Protein AF-A0A098SF17-F1 (afdb_monomer_lite)

pLDDT: mean 78.68, std 18.84, range [34.38, 95.69]

Foldseek 3Di:
DDDDDDDPPPPPPPPPPPQFQWPWWFWFQFAFPNDTFIWIWTAGPVRDIWIKTKDLAPPDPAWAQDDCPQKFQDDHDRSITIHTGDDTPGTDGTRIIGHSVRSSVVSVSVVVPPPDD

Sequence (117 aa):
MTVVLTPLLSAIVSPVMMGGIAVGGIIVLAFLWGKIRPLIIVESKDGGKFFFGISHSKKRKNMHPLSQDGINGVEVDEDTCFGLSNTPTKIIKEIGTVSEEKAQEILDSVEDKKVKK

Organism: NCBI:txid1524460

Secondary structure (DSSP, 8-state):
---------------------EEEEEEEEEEETTEEEEEEEEEETTS-EEEEEEES-TT-TT-EEPPSTTEESS---TT-EEEE-PPPSEEEEEEEEE-HHHHHHHHHHHHGGG---

Radius of gyration: 19.05 Å; chains: 1; bounding box: 29×43×67 Å

Structure (mmCIF, N/CA/C/O backbone):
data_AF-A0A098SF17-F1
#
_entry.id   AF-A0A098SF17-F1
#
loop_
_atom_site.group_PDB
_atom_site.id
_atom_site.type_symbol
_atom_site.label_atom_id
_atom_site.label_alt_id
_atom_site.label_comp_id
_atom_site.label_asym_id
_atom_site.label_entity_id
_atom_site.label_seq_id
_atom_site.pdbx_PDB_ins_code
_atom_site.Cartn_x
_atom_site.Cartn_y
_atom_site.Cartn_z
_atom_site.occupancy
_atom_site.B_iso_or_equiv
_atom_site.auth_seq_id
_atom_site.auth_comp_id
_atom_site.auth_asym_id
_atom_site.auth_atom_id
_atom_site.pdbx_PDB_model_num
ATOM 1 N N . MET A 1 1 ? -3.878 -34.246 54.488 1.00 46.03 1 MET A N 1
ATOM 2 C CA . MET A 1 1 ? -4.557 -32.969 54.188 1.00 46.03 1 MET A CA 1
ATOM 3 C C . MET A 1 1 ? -4.131 -32.563 52.795 1.00 46.03 1 MET A C 1
ATOM 5 O O . MET A 1 1 ? -2.977 -32.211 52.606 1.00 46.03 1 MET A O 1
ATOM 9 N N . THR A 1 2 ?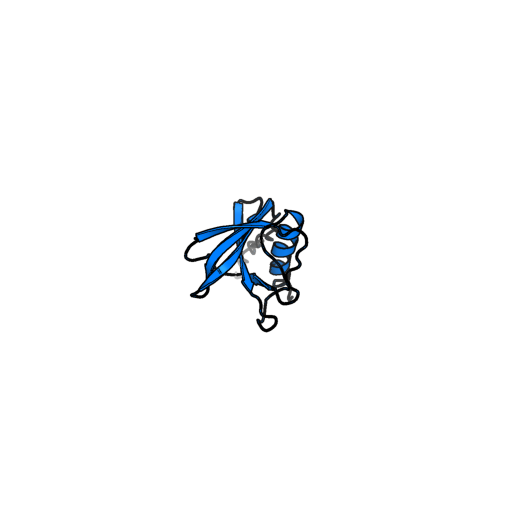 -5.016 -32.712 51.817 1.00 51.06 2 THR A N 1
ATOM 10 C CA . THR A 1 2 ? -4.688 -32.497 50.404 1.00 51.06 2 THR A CA 1
ATOM 11 C C . THR A 1 2 ? -5.828 -31.705 49.799 1.00 51.06 2 THR A C 1
ATOM 13 O O . THR A 1 2 ? -6.846 -32.301 49.478 1.00 51.06 2 THR A O 1
ATOM 16 N N . VAL A 1 3 ? -5.685 -30.383 49.676 1.00 45.31 3 VAL A N 1
ATOM 17 C CA . VAL A 1 3 ? -6.516 -29.586 4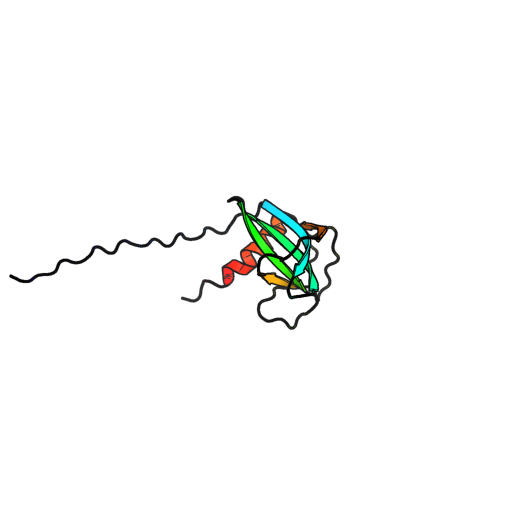8.763 1.00 45.31 3 VAL A CA 1
ATOM 18 C C . VAL A 1 3 ? -5.711 -28.398 48.219 1.00 45.31 3 VAL A C 1
ATOM 20 O O . VAL A 1 3 ? -5.508 -27.398 48.895 1.00 45.31 3 VAL A O 1
ATOM 23 N N . VAL A 1 4 ? -5.238 -28.596 46.988 1.00 42.97 4 VAL A N 1
ATOM 24 C CA . VAL A 1 4 ? -5.272 -27.680 45.834 1.00 42.97 4 VAL A CA 1
ATOM 25 C C . VAL A 1 4 ? -4.814 -26.225 46.044 1.00 42.97 4 VAL A C 1
ATOM 27 O O . VAL A 1 4 ? -5.598 -25.341 46.372 1.00 42.97 4 VAL A O 1
ATOM 30 N N . LEU A 1 5 ? -3.557 -25.957 45.675 1.00 44.72 5 LEU A N 1
ATOM 31 C CA . LEU A 1 5 ? -3.125 -24.649 45.176 1.00 44.72 5 LEU A CA 1
ATOM 32 C C . LEU A 1 5 ? -3.655 -24.491 43.743 1.00 44.72 5 LEU A C 1
ATOM 34 O O . LEU A 1 5 ? -3.094 -25.053 42.804 1.00 44.72 5 LEU A O 1
ATOM 38 N N . THR A 1 6 ? -4.743 -23.748 43.559 1.00 56.78 6 THR A N 1
ATOM 39 C CA . THR A 1 6 ? -5.097 -23.217 42.238 1.00 56.78 6 THR A CA 1
ATOM 40 C C . THR A 1 6 ? -4.120 -22.095 41.889 1.00 56.78 6 THR A C 1
ATOM 42 O O . THR A 1 6 ? -4.048 -21.125 42.649 1.00 56.78 6 THR A O 1
ATOM 45 N N . PRO A 1 7 ? -3.402 -22.144 40.755 1.00 49.69 7 PRO A N 1
ATOM 46 C CA . PRO A 1 7 ? -2.845 -20.924 40.203 1.00 49.69 7 PRO A CA 1
ATOM 47 C C . PRO A 1 7 ? -4.024 -20.052 39.761 1.00 49.69 7 PRO A C 1
ATOM 49 O O . PRO A 1 7 ? -4.807 -20.440 38.894 1.00 49.69 7 PRO A O 1
ATOM 52 N N . LEU A 1 8 ? -4.174 -18.886 40.396 1.00 51.53 8 LEU A N 1
ATOM 53 C CA . LEU A 1 8 ? -4.949 -17.784 39.837 1.00 51.53 8 LEU A CA 1
ATOM 54 C C . LEU A 1 8 ? -4.410 -17.564 38.426 1.00 51.53 8 LEU A C 1
ATOM 56 O O . LEU A 1 8 ? -3.257 -17.166 38.266 1.00 51.53 8 LEU A O 1
ATOM 60 N N . LEU A 1 9 ? -5.235 -17.901 37.430 1.00 45.16 9 LEU A N 1
ATOM 61 C CA . LEU A 1 9 ? -5.046 -17.510 36.044 1.00 45.16 9 LEU A CA 1
ATOM 62 C C . LEU A 1 9 ? -4.691 -16.024 36.059 1.00 45.16 9 LEU A C 1
ATOM 64 O O . LEU A 1 9 ? -5.551 -15.168 36.271 1.00 45.16 9 LEU A O 1
ATOM 68 N N . SER A 1 10 ? -3.420 -15.716 35.833 1.00 46.59 10 SER A N 1
ATOM 69 C CA . SER A 1 10 ? -3.042 -14.457 35.233 1.00 46.59 10 SER A CA 1
ATOM 70 C C . SER A 1 10 ? -3.812 -14.420 33.924 1.00 46.59 10 SER A C 1
ATOM 72 O O . SER A 1 10 ? -3.491 -15.130 32.971 1.00 46.59 10 SER A O 1
ATOM 74 N N . ALA A 1 11 ? -4.905 -13.660 33.916 1.00 47.03 11 ALA A N 1
ATOM 75 C CA . ALA A 1 11 ? -5.531 -13.225 32.693 1.00 47.03 11 ALA A CA 1
ATOM 76 C C . ALA A 1 11 ? -4.420 -12.529 31.909 1.00 47.03 11 ALA A C 1
ATOM 78 O O . ALA A 1 11 ? -4.070 -11.380 32.171 1.00 47.03 11 ALA A O 1
ATOM 79 N N . ILE A 1 12 ? -3.811 -13.268 30.983 1.00 49.81 12 ILE A N 1
ATOM 80 C CA . ILE A 1 12 ? -3.098 -12.694 29.860 1.00 49.81 12 ILE A CA 1
ATOM 81 C C . ILE A 1 12 ? -4.216 -12.024 29.078 1.00 49.81 12 ILE A C 1
ATOM 83 O O . ILE A 1 12 ? -4.842 -12.618 28.200 1.00 49.81 12 ILE A O 1
ATOM 87 N N . VAL A 1 13 ? -4.543 -10.802 29.498 1.00 41.41 13 VAL A N 1
ATOM 88 C CA . VAL A 1 13 ? -5.279 -9.856 28.686 1.00 41.41 13 VAL A CA 1
ATOM 89 C C . VAL A 1 13 ? -4.352 -9.663 27.505 1.00 41.41 13 VAL A C 1
ATOM 91 O O . VAL A 1 13 ? -3.369 -8.928 27.570 1.00 41.41 13 VAL A O 1
ATOM 94 N N . SER A 1 14 ? -4.588 -10.466 26.469 1.00 38.59 14 SER A N 1
ATOM 95 C CA . SER A 1 14 ? -3.996 -10.232 25.167 1.00 38.59 14 SER A CA 1
ATOM 96 C C . SER A 1 14 ? -4.239 -8.752 24.900 1.00 38.59 14 SER A C 1
ATOM 98 O O . SER A 1 14 ? -5.395 -8.337 25.044 1.00 38.59 14 SER A O 1
ATOM 100 N N . PRO A 1 15 ? -3.211 -7.935 24.607 1.00 44.44 15 PRO A N 1
ATOM 101 C CA . PRO A 1 15 ? -3.476 -6.589 24.155 1.00 44.44 15 PRO A CA 1
ATOM 102 C C . PRO A 1 15 ? -4.388 -6.758 22.948 1.00 44.44 15 PRO A C 1
ATOM 104 O O . PRO A 1 15 ? -3.999 -7.327 21.925 1.00 44.44 15 PRO A O 1
ATOM 107 N N . VAL A 1 16 ? -5.646 -6.358 23.124 1.00 39.03 16 VAL A N 1
ATOM 108 C CA . VAL A 1 16 ? -6.508 -5.996 22.016 1.00 39.03 16 VAL A CA 1
ATOM 109 C C . VAL A 1 16 ? -5.666 -4.951 21.311 1.00 39.03 16 VAL A C 1
ATOM 111 O O . VAL A 1 16 ? -5.466 -3.867 21.856 1.00 39.03 16 VAL A O 1
ATOM 114 N N . MET A 1 17 ? -5.031 -5.322 20.198 1.00 43.22 17 MET A N 1
ATOM 115 C CA . MET A 1 17 ? -4.463 -4.319 19.318 1.00 43.22 17 MET A CA 1
ATOM 116 C C . MET A 1 17 ? -5.682 -3.525 18.872 1.00 43.22 17 MET A C 1
ATOM 118 O O . MET A 1 17 ? -6.473 -4.005 18.067 1.00 43.22 17 MET A O 1
ATOM 122 N N . MET A 1 18 ? -5.922 -2.406 19.558 1.00 44.69 18 MET A N 1
ATOM 123 C CA . MET A 1 18 ? -6.848 -1.384 19.108 1.00 44.69 18 MET A CA 1
ATOM 124 C C . MET A 1 18 ? -6.452 -1.088 17.675 1.00 44.69 18 MET A C 1
ATOM 126 O O . MET A 1 18 ? -5.260 -0.898 17.419 1.00 44.69 18 MET A O 1
ATOM 130 N N . GLY A 1 19 ? -7.445 -1.115 16.787 1.00 49.47 19 GLY A N 1
ATOM 131 C CA . GLY A 1 19 ? -7.256 -0.844 15.375 1.00 49.47 19 GLY A CA 1
ATOM 132 C C . GLY A 1 19 ? -6.340 0.354 15.214 1.00 49.47 19 GLY A C 1
ATOM 133 O O . GLY A 1 19 ? -6.604 1.422 15.779 1.00 49.47 19 GLY A O 1
ATOM 134 N N . GLY A 1 20 ? -5.192 0.127 14.580 1.00 61.59 20 GLY A N 1
ATOM 135 C CA . GLY A 1 20 ? -4.191 1.174 14.447 1.00 61.59 20 GLY A CA 1
ATOM 136 C C . GLY A 1 20 ? -4.836 2.359 13.736 1.00 61.59 20 GLY A C 1
ATOM 137 O O . GLY A 1 20 ? -5.474 2.183 12.704 1.00 61.59 20 GLY A O 1
ATOM 138 N N . ILE A 1 21 ? -4.704 3.567 14.282 1.00 79.44 21 ILE A N 1
ATOM 139 C CA . ILE A 1 21 ? -5.162 4.764 13.569 1.00 79.44 21 ILE A CA 1
ATOM 140 C C . ILE A 1 21 ? -4.090 5.088 12.533 1.00 79.44 21 ILE A C 1
ATOM 142 O O . ILE A 1 21 ? -2.969 5.427 12.911 1.00 79.44 21 ILE A O 1
ATOM 146 N N . ALA A 1 22 ? -4.402 4.953 11.250 1.00 84.00 22 ALA A N 1
ATOM 147 C CA . ALA A 1 22 ? -3.534 5.379 10.167 1.00 84.00 22 ALA A CA 1
ATOM 148 C C . ALA A 1 22 ? -3.459 6.911 10.140 1.00 84.00 22 ALA A C 1
ATOM 150 O O . ALA A 1 22 ? -4.471 7.598 10.243 1.00 84.00 22 ALA A O 1
ATOM 151 N N . VAL A 1 23 ? -2.250 7.450 9.987 1.00 87.38 23 VAL A N 1
ATOM 152 C CA . VAL A 1 23 ? -2.004 8.900 9.844 1.00 87.38 23 VAL A CA 1
ATOM 153 C C . VAL A 1 23 ? -1.646 9.285 8.406 1.00 87.38 23 VAL A C 1
ATOM 155 O O . VAL A 1 23 ? -1.191 10.393 8.144 1.00 87.38 23 VAL A O 1
ATOM 158 N N . GLY A 1 24 ? -1.833 8.355 7.467 1.00 89.44 24 GLY A N 1
ATOM 159 C CA . GLY A 1 24 ? -1.534 8.525 6.050 1.00 89.44 24 GLY A CA 1
ATOM 160 C C . GLY A 1 24 ? -0.673 7.400 5.490 1.00 89.44 24 GLY A C 1
ATOM 161 O O . GLY A 1 24 ? -0.315 6.434 6.176 1.00 89.44 24 GLY A O 1
ATOM 162 N N . GLY A 1 25 ? -0.340 7.524 4.209 1.00 93.00 25 GLY A N 1
ATOM 163 C CA . GLY A 1 25 ? 0.562 6.588 3.561 1.00 93.00 25 GLY A CA 1
ATOM 164 C C . GLY A 1 25 ? 1.310 7.179 2.379 1.00 93.00 25 GLY A C 1
ATOM 165 O O . GLY A 1 25 ? 0.909 8.175 1.779 1.00 93.00 25 GLY A O 1
ATOM 166 N N . ILE A 1 26 ? 2.411 6.526 2.028 1.00 95.50 26 ILE A N 1
ATOM 167 C CA . ILE A 1 26 ? 3.196 6.839 0.834 1.00 95.50 26 ILE A CA 1
ATOM 168 C C . ILE A 1 26 ? 3.236 5.636 -0.094 1.00 95.50 26 ILE A C 1
ATOM 170 O O . ILE A 1 26 ? 3.220 4.485 0.350 1.00 95.50 26 ILE A O 1
ATOM 174 N N . ILE A 1 27 ? 3.328 5.905 -1.391 1.00 95.25 27 ILE A N 1
ATOM 175 C CA . ILE A 1 27 ? 3.541 4.886 -2.409 1.00 95.25 27 ILE A CA 1
ATOM 176 C C . ILE A 1 27 ? 4.969 5.007 -2.908 1.00 95.25 27 ILE A C 1
ATOM 178 O O . ILE A 1 27 ? 5.404 6.051 -3.392 1.00 95.25 27 ILE A O 1
ATOM 182 N N . VAL A 1 28 ? 5.704 3.908 -2.813 1.00 95.38 28 VAL A N 1
ATOM 183 C CA . VAL A 1 28 ? 7.101 3.833 -3.225 1.00 95.38 28 VAL A CA 1
ATOM 184 C C . VAL A 1 28 ? 7.293 2.747 -4.271 1.00 95.38 28 VAL A C 1
ATOM 186 O O . VAL A 1 28 ? 6.610 1.724 -4.265 1.00 95.38 28 VAL A O 1
ATOM 189 N N . LEU A 1 29 ? 8.280 2.919 -5.146 1.00 94.50 29 LEU A N 1
ATOM 190 C CA . LEU A 1 29 ? 8.870 1.783 -5.846 1.00 94.50 29 LEU A CA 1
ATOM 191 C C . LEU A 1 29 ? 9.859 1.104 -4.913 1.00 94.50 29 LEU A C 1
ATOM 193 O O . LEU A 1 29 ? 10.821 1.720 -4.451 1.00 94.50 29 LEU A O 1
ATOM 197 N N . ALA A 1 30 ? 9.641 -0.181 -4.672 1.00 94.00 30 ALA A N 1
ATOM 198 C CA . ALA A 1 30 ? 10.488 -0.984 -3.815 1.00 94.00 30 ALA A CA 1
ATOM 199 C C . ALA A 1 30 ? 10.818 -2.330 -4.459 1.00 94.00 30 ALA A C 1
ATOM 201 O O . ALA A 1 30 ? 10.092 -2.840 -5.313 1.00 94.00 30 ALA A O 1
ATOM 202 N N . PHE A 1 31 ? 11.930 -2.925 -4.039 1.00 91.69 31 PHE A N 1
ATOM 203 C CA . PHE A 1 31 ? 12.244 -4.302 -4.384 1.00 91.69 31 PHE A CA 1
ATOM 204 C C . PHE A 1 31 ? 11.452 -5.244 -3.472 1.00 91.69 31 PHE A C 1
ATOM 206 O O . PHE A 1 31 ? 11.732 -5.351 -2.275 1.00 91.69 31 PHE A O 1
ATOM 213 N N . LEU A 1 32 ? 10.449 -5.905 -4.051 1.00 86.81 32 LEU A N 1
ATOM 214 C CA . LEU A 1 32 ? 9.512 -6.783 -3.364 1.00 86.81 32 LEU A CA 1
ATOM 215 C C . LEU A 1 32 ? 9.214 -8.026 -4.213 1.00 86.81 32 LEU A C 1
ATOM 217 O O . LEU A 1 32 ? 8.981 -7.943 -5.420 1.00 86.81 32 LEU A O 1
ATOM 221 N N . TRP A 1 33 ? 9.210 -9.203 -3.582 1.00 82.38 33 TRP A N 1
ATOM 222 C CA . TRP A 1 33 ? 8.971 -10.491 -4.254 1.00 82.38 33 TRP A CA 1
ATOM 223 C C . TRP A 1 33 ? 9.902 -10.731 -5.460 1.00 82.38 33 TRP A C 1
ATOM 225 O O . TRP A 1 33 ? 9.473 -11.216 -6.510 1.00 82.38 33 TRP A O 1
ATOM 235 N N . GLY A 1 34 ? 11.174 -10.341 -5.327 1.00 85.44 34 GLY A N 1
ATOM 236 C CA . GLY A 1 34 ? 12.202 -10.535 -6.353 1.00 85.44 34 GLY A CA 1
ATOM 237 C C . GLY A 1 34 ? 12.119 -9.588 -7.557 1.00 85.44 34 GLY A C 1
ATOM 238 O O . GLY A 1 34 ? 12.830 -9.808 -8.534 1.00 85.44 34 GLY A O 1
ATOM 239 N N . LYS A 1 35 ? 11.253 -8.563 -7.533 1.00 89.56 35 LYS A N 1
ATOM 240 C CA . LYS A 1 35 ? 11.107 -7.573 -8.616 1.00 89.56 35 LYS A CA 1
ATOM 241 C C . LYS A 1 35 ? 10.895 -6.167 -8.052 1.00 89.56 35 LYS A C 1
ATOM 243 O O . LYS A 1 35 ? 10.517 -6.008 -6.897 1.00 89.56 35 LYS A O 1
ATOM 248 N N . ILE A 1 36 ? 11.102 -5.144 -8.877 1.00 91.62 36 ILE A N 1
ATOM 249 C CA . ILE A 1 36 ? 10.705 -3.771 -8.541 1.00 91.62 36 ILE A CA 1
ATOM 250 C C . ILE A 1 36 ? 9.187 -3.663 -8.692 1.00 91.62 36 ILE A C 1
ATOM 252 O O . ILE A 1 36 ? 8.655 -3.986 -9.756 1.00 91.62 36 ILE A O 1
ATOM 256 N N . ARG A 1 37 ? 8.490 -3.260 -7.628 1.00 90.38 37 ARG A N 1
ATOM 257 C CA . ARG A 1 37 ? 7.031 -3.127 -7.592 1.00 90.38 37 ARG A CA 1
ATOM 258 C C . ARG A 1 37 ? 6.600 -1.910 -6.774 1.00 90.38 37 ARG A C 1
ATOM 260 O O . ARG A 1 37 ? 7.335 -1.513 -5.867 1.00 90.38 37 ARG A O 1
ATOM 267 N N . PRO A 1 38 ? 5.416 -1.349 -7.059 1.00 92.62 38 PRO A N 1
ATOM 268 C CA . PRO A 1 38 ? 4.808 -0.364 -6.183 1.00 92.62 38 PRO A CA 1
ATOM 269 C C . PRO A 1 38 ? 4.425 -1.002 -4.840 1.00 92.62 38 PRO A C 1
ATOM 271 O O . PRO A 1 38 ? 3.955 -2.144 -4.777 1.00 92.62 38 PRO A O 1
ATOM 274 N N . LEU A 1 39 ? 4.656 -0.258 -3.766 1.00 94.19 39 LEU A N 1
ATOM 275 C CA . LEU A 1 39 ? 4.398 -0.642 -2.387 1.00 94.19 39 LEU A CA 1
ATOM 276 C C . LEU 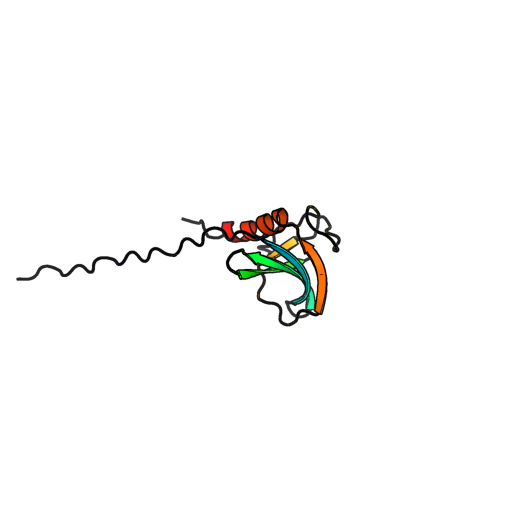A 1 39 ? 3.767 0.549 -1.668 1.00 94.19 39 LEU A C 1
ATOM 278 O O . LEU A 1 39 ? 4.311 1.649 -1.727 1.00 94.19 39 LEU A O 1
ATOM 282 N N . ILE A 1 40 ? 2.667 0.313 -0.964 1.00 94.56 40 ILE A N 1
ATOM 283 C CA . ILE A 1 40 ? 2.064 1.285 -0.055 1.00 94.56 40 ILE A CA 1
ATOM 284 C C . ILE A 1 40 ? 2.660 1.063 1.331 1.00 94.56 40 ILE A C 1
ATOM 286 O O . ILE A 1 40 ? 2.715 -0.068 1.821 1.00 94.56 40 ILE A O 1
ATOM 290 N N . ILE A 1 41 ? 3.116 2.142 1.951 1.00 94.06 41 ILE A N 1
ATOM 291 C CA . ILE A 1 41 ? 3.562 2.164 3.338 1.00 94.06 41 ILE A CA 1
ATOM 292 C C . ILE A 1 41 ? 2.545 2.994 4.103 1.00 94.06 41 ILE A C 1
ATOM 294 O O . ILE A 1 41 ? 2.436 4.192 3.855 1.00 94.06 41 ILE A O 1
ATOM 298 N N . VAL A 1 42 ? 1.811 2.352 5.005 1.00 93.19 42 VAL A N 1
ATOM 299 C CA . V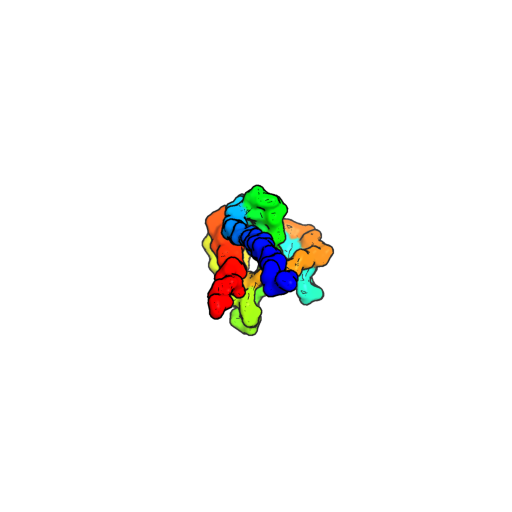AL A 1 42 ? 0.879 3.021 5.917 1.00 93.19 42 VAL A CA 1
ATOM 300 C C . VAL A 1 42 ? 1.560 3.175 7.265 1.00 93.19 42 VAL A C 1
ATOM 302 O O . VAL A 1 42 ? 2.108 2.206 7.800 1.00 93.19 42 VAL A O 1
ATOM 305 N N . GLU A 1 43 ? 1.540 4.389 7.801 1.00 89.75 43 GLU A N 1
ATOM 306 C CA . GLU A 1 43 ? 2.041 4.686 9.139 1.00 89.75 43 GLU A CA 1
ATOM 307 C C . GLU A 1 43 ? 0.867 4.775 10.112 1.00 89.75 43 GLU A C 1
ATOM 309 O O . GLU A 1 43 ? -0.132 5.443 9.839 1.00 89.75 43 GLU A O 1
ATOM 314 N N . SER A 1 44 ? 0.972 4.074 11.240 1.00 87.12 44 SER A N 1
ATOM 315 C CA . SER A 1 44 ? 0.027 4.204 12.340 1.00 87.12 44 SER A CA 1
ATOM 316 C C . SER A 1 44 ? 0.479 5.280 13.317 1.00 87.12 44 SER A C 1
ATOM 318 O O . SER A 1 44 ? 1.666 5.572 13.464 1.00 87.12 44 SER A O 1
ATOM 320 N N . LYS A 1 45 ? -0.484 5.830 14.050 1.00 82.25 45 LYS A N 1
ATOM 321 C CA . LYS A 1 45 ? -0.279 6.839 15.089 1.00 82.25 45 LYS A CA 1
ATOM 322 C C . LYS A 1 45 ? 0.682 6.383 16.192 1.00 82.25 45 LYS A C 1
ATOM 324 O O . LYS A 1 45 ? 1.376 7.210 16.774 1.00 82.25 45 LYS A O 1
ATOM 329 N N . ASP A 1 46 ? 0.764 5.076 16.432 1.00 82.06 46 ASP A N 1
ATOM 330 C CA . ASP A 1 46 ? 1.683 4.468 17.402 1.00 82.06 46 ASP A CA 1
ATOM 331 C C . ASP A 1 46 ? 3.117 4.297 16.854 1.00 82.06 46 ASP A C 1
ATOM 333 O O . ASP A 1 46 ? 3.968 3.693 17.505 1.00 82.06 46 ASP A O 1
ATOM 337 N N . GLY A 1 47 ? 3.398 4.796 15.642 1.00 80.44 47 GLY A N 1
ATOM 338 C CA . GLY A 1 47 ? 4.688 4.668 14.956 1.00 80.44 47 GLY A CA 1
ATOM 339 C C . GLY A 1 47 ? 4.893 3.322 14.252 1.00 80.44 47 GLY A C 1
ATOM 340 O O . GLY A 1 47 ? 5.997 3.019 13.789 1.00 80.44 47 GLY A O 1
ATOM 341 N N . GLY A 1 48 ? 3.848 2.494 14.169 1.00 84.88 48 GLY A N 1
ATOM 342 C CA . GLY A 1 48 ? 3.865 1.240 13.424 1.00 84.88 48 GLY A CA 1
ATOM 343 C C . GLY A 1 48 ? 3.861 1.491 11.919 1.00 84.88 48 GLY A C 1
ATOM 344 O O . GLY A 1 48 ? 3.226 2.424 11.436 1.00 84.88 48 GLY A O 1
ATOM 345 N N . LYS A 1 49 ? 4.560 0.648 11.154 1.00 89.06 49 LYS A N 1
ATOM 346 C CA . LYS A 1 49 ? 4.572 0.722 9.686 1.00 89.06 49 LYS A CA 1
ATOM 347 C C . LYS A 1 49 ? 4.068 -0.576 9.092 1.00 89.06 49 LYS A C 1
ATOM 349 O O . LYS A 1 49 ? 4.586 -1.649 9.402 1.00 89.06 49 LYS A O 1
ATOM 354 N N . PHE A 1 50 ? 3.088 -0.456 8.211 1.00 90.12 50 PHE A N 1
ATOM 355 C CA . PHE A 1 50 ? 2.470 -1.569 7.510 1.00 90.12 50 PHE A CA 1
ATOM 356 C C . PHE A 1 50 ? 2.792 -1.470 6.025 1.00 90.12 50 PHE A C 1
ATOM 358 O O . PHE A 1 50 ? 2.709 -0.400 5.422 1.00 90.12 50 PHE A O 1
ATOM 365 N N . PHE A 1 51 ? 3.188 -2.596 5.438 1.00 91.81 51 PHE A N 1
ATOM 366 C CA . PHE A 1 51 ? 3.659 -2.662 4.061 1.00 91.81 51 PHE A CA 1
ATOM 367 C C . PHE A 1 51 ? 2.661 -3.441 3.217 1.00 91.81 51 PHE A C 1
ATOM 369 O O . PHE A 1 51 ? 2.351 -4.594 3.516 1.00 91.81 51 PHE A O 1
ATOM 376 N N . PHE A 1 52 ? 2.203 -2.838 2.127 1.00 92.19 52 PHE A N 1
ATOM 377 C CA . PHE A 1 52 ? 1.224 -3.436 1.231 1.00 92.19 52 PHE A CA 1
ATOM 378 C C . PHE A 1 52 ? 1.748 -3.448 -0.198 1.00 92.19 52 PHE A C 1
ATOM 380 O O . PHE A 1 52 ? 1.998 -2.406 -0.797 1.00 92.19 52 PHE A O 1
ATOM 387 N N . GLY A 1 53 ? 1.935 -4.640 -0.758 1.00 91.50 53 GLY A N 1
ATOM 388 C CA . GLY A 1 53 ? 2.375 -4.793 -2.142 1.00 91.50 53 GLY A CA 1
ATOM 389 C C . GLY A 1 53 ? 1.223 -4.558 -3.110 1.00 91.50 53 GLY A C 1
ATOM 390 O O . GLY A 1 53 ? 0.173 -5.182 -2.956 1.00 91.50 53 GLY A O 1
ATOM 391 N N . ILE A 1 54 ? 1.436 -3.722 -4.129 1.00 90.75 54 ILE A N 1
ATOM 392 C CA . ILE A 1 54 ? 0.471 -3.505 -5.214 1.00 90.75 54 ILE A CA 1
ATOM 393 C C . ILE A 1 54 ? 0.733 -4.508 -6.350 1.00 90.75 54 ILE A C 1
ATOM 395 O O . ILE A 1 54 ? 1.878 -4.824 -6.704 1.00 90.75 54 ILE A O 1
ATOM 399 N N . SER A 1 55 ? -0.338 -5.036 -6.940 1.00 87.69 55 SER A N 1
ATOM 400 C CA . SER A 1 55 ? -0.291 -5.945 -8.082 1.00 87.69 55 SER A CA 1
ATOM 401 C C . SER A 1 55 ? -1.453 -5.695 -9.043 1.00 87.69 55 SER A C 1
ATOM 403 O O . SER A 1 55 ? -2.570 -5.477 -8.606 1.00 87.69 55 SER A O 1
ATOM 405 N N . HIS A 1 56 ? -1.215 -5.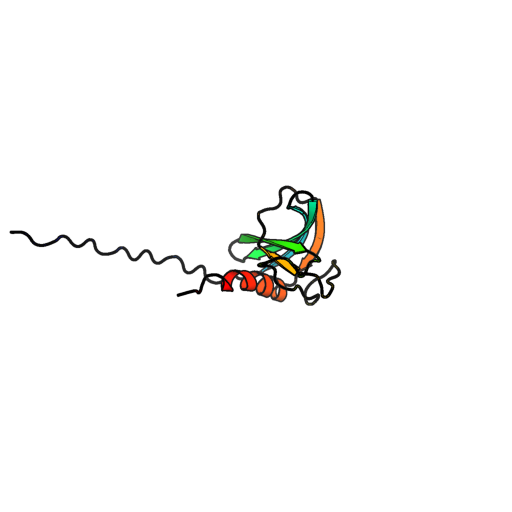815 -10.351 1.00 85.75 56 HIS A N 1
ATOM 406 C CA . HIS A 1 56 ? -2.267 -5.798 -11.380 1.00 85.75 56 HIS A CA 1
ATOM 407 C C . HIS A 1 56 ? -2.730 -7.230 -11.681 1.00 85.75 56 HIS A C 1
ATOM 409 O O . HIS A 1 56 ? -2.533 -7.755 -12.777 1.00 85.75 56 HIS A O 1
ATOM 415 N N . SER A 1 57 ? -3.198 -7.957 -10.665 1.00 78.31 57 SER A N 1
ATOM 416 C CA . SER A 1 57 ? -3.624 -9.343 -10.862 1.00 78.31 57 SER A CA 1
ATOM 417 C C . SER A 1 57 ? -4.735 -9.747 -9.904 1.00 78.31 57 SER A C 1
ATOM 419 O O . SER A 1 57 ? -4.485 -10.126 -8.759 1.00 78.31 57 SER A O 1
ATOM 421 N N . LYS A 1 58 ? -5.961 -9.817 -10.432 1.00 63.97 58 LYS A N 1
ATOM 422 C CA . LYS A 1 58 ? -7.159 -10.326 -9.737 1.00 63.97 58 LYS A CA 1
ATOM 423 C C . LYS A 1 58 ? -7.048 -11.778 -9.233 1.00 63.97 58 LYS A C 1
ATOM 425 O O . LYS A 1 58 ? -7.915 -12.247 -8.507 1.00 63.97 58 LYS A O 1
ATOM 430 N N . LYS A 1 59 ? -6.000 -12.527 -9.606 1.00 67.00 59 LYS A N 1
ATOM 431 C CA . LYS A 1 59 ? -5.869 -13.970 -9.316 1.00 67.00 59 LYS A CA 1
ATOM 432 C C . LYS A 1 59 ? -5.178 -14.307 -7.991 1.00 67.00 59 LYS A C 1
ATOM 434 O O . LYS A 1 59 ? -5.068 -15.488 -7.654 1.00 67.00 59 LYS A O 1
ATOM 439 N N . ARG A 1 60 ? -4.664 -13.328 -7.242 1.00 68.56 60 ARG A N 1
ATOM 440 C CA . ARG A 1 60 ? -3.932 -13.614 -5.999 1.00 68.56 60 ARG A CA 1
ATOM 441 C C . ARG A 1 60 ? -4.884 -13.772 -4.815 1.00 68.56 60 ARG A C 1
ATOM 443 O O . ARG A 1 60 ? -5.639 -12.868 -4.480 1.00 68.56 60 ARG A O 1
ATOM 450 N N . LYS A 1 61 ? -4.811 -14.932 -4.151 1.00 70.12 61 LYS A N 1
ATOM 451 C CA . LYS A 1 61 ? -5.495 -15.173 -2.872 1.00 70.12 61 LYS A CA 1
ATOM 452 C C . LYS A 1 61 ? -5.011 -14.135 -1.855 1.00 70.12 61 LYS A C 1
ATOM 454 O O . LYS A 1 61 ? -3.812 -13.873 -1.803 1.00 70.12 61 LYS A O 1
ATOM 459 N N . ASN A 1 62 ? -5.916 -13.613 -1.026 1.00 75.19 62 ASN A N 1
ATOM 460 C CA . ASN A 1 62 ? -5.623 -12.647 0.044 1.00 75.19 62 ASN A CA 1
ATOM 461 C C . ASN A 1 62 ? -5.229 -11.227 -0.399 1.00 75.19 62 ASN A C 1
ATOM 463 O O . ASN A 1 62 ? -4.678 -10.498 0.423 1.00 75.19 62 ASN A O 1
ATOM 467 N N . MET A 1 63 ? -5.506 -10.839 -1.645 1.00 84.50 63 MET A N 1
ATOM 468 C CA . MET A 1 63 ? -5.398 -9.445 -2.079 1.00 84.50 63 MET A CA 1
ATOM 469 C C . MET A 1 63 ? -6.778 -8.788 -2.123 1.00 84.50 63 MET A C 1
ATOM 471 O O . MET A 1 63 ? -7.766 -9.442 -2.454 1.00 84.50 63 MET A O 1
ATOM 475 N N . HIS A 1 64 ? -6.820 -7.509 -1.777 1.00 88.19 64 HIS A N 1
ATOM 476 C CA . HIS A 1 64 ? -8.007 -6.666 -1.761 1.00 88.19 64 HIS A CA 1
ATOM 477 C C . HIS A 1 64 ? -7.962 -5.729 -2.976 1.00 88.19 64 HIS A C 1
ATOM 479 O O . HIS A 1 64 ? -6.872 -5.292 -3.357 1.00 88.19 64 HIS A O 1
ATOM 485 N N . PRO A 1 65 ? -9.097 -5.461 -3.639 1.00 89.38 65 PRO A N 1
ATOM 486 C CA . PRO A 1 65 ? -9.137 -4.508 -4.745 1.00 89.38 65 PRO A CA 1
ATOM 487 C C . PRO A 1 65 ? -8.714 -3.120 -4.254 1.00 89.38 65 PRO A C 1
ATOM 489 O O . PRO A 1 65 ? -9.070 -2.722 -3.149 1.00 89.38 65 PRO A O 1
ATOM 492 N N . LEU A 1 66 ? -7.942 -2.401 -5.066 1.00 90.19 66 LEU A N 1
ATOM 493 C CA . LEU A 1 66 ? -7.533 -1.027 -4.790 1.00 90.19 66 LEU A CA 1
ATOM 494 C C . LEU A 1 66 ? -8.375 -0.092 -5.661 1.00 90.19 66 LEU A C 1
ATOM 496 O O . LEU A 1 66 ? -8.462 -0.311 -6.865 1.00 90.19 66 LEU A O 1
ATOM 500 N N . SER A 1 67 ? -8.983 0.935 -5.070 1.00 90.50 67 SER A N 1
ATOM 501 C CA . SER A 1 67 ? -9.643 2.014 -5.817 1.00 90.50 67 SER A CA 1
ATOM 502 C C . SER A 1 67 ? -8.739 3.243 -5.907 1.00 90.50 67 SER A C 1
ATOM 504 O O . SER A 1 67 ? -7.881 3.440 -5.046 1.00 90.50 67 SER A O 1
ATOM 506 N N . GLN A 1 68 ? -8.927 4.059 -6.949 1.00 92.44 68 GLN A N 1
ATOM 507 C CA . GLN A 1 68 ? -8.162 5.295 -7.169 1.00 92.44 68 GLN A CA 1
ATOM 508 C C . GLN A 1 68 ? -8.426 6.356 -6.087 1.00 92.44 68 GLN A C 1
ATOM 510 O O . GLN A 1 68 ? -7.576 7.213 -5.846 1.00 92.44 68 GLN A O 1
ATOM 515 N N . ASP A 1 69 ? -9.588 6.312 -5.433 1.00 92.56 69 ASP A N 1
ATOM 516 C CA . ASP A 1 69 ? -9.986 7.310 -4.442 1.00 92.56 69 ASP A CA 1
ATOM 517 C C . ASP A 1 69 ? -8.975 7.399 -3.293 1.00 92.56 69 ASP A C 1
ATOM 519 O O . ASP A 1 69 ? -8.627 6.401 -2.657 1.00 92.56 69 ASP A O 1
ATOM 523 N N . GLY A 1 70 ? -8.484 8.614 -3.039 1.00 89.69 70 GLY A N 1
ATOM 524 C CA . GLY A 1 70 ? -7.474 8.874 -2.014 1.00 89.69 70 GLY A CA 1
ATOM 525 C C . GLY A 1 70 ? -6.044 8.477 -2.398 1.00 89.69 70 GLY A C 1
ATOM 526 O O . GLY A 1 70 ? -5.156 8.588 -1.556 1.00 89.69 70 GLY A O 1
ATOM 527 N N . ILE A 1 71 ? -5.790 8.053 -3.643 1.00 93.12 71 ILE A N 1
ATOM 528 C CA . ILE A 1 71 ? -4.455 7.721 -4.159 1.00 93.12 71 ILE A CA 1
ATOM 529 C C . ILE A 1 71 ? -3.996 8.767 -5.169 1.00 93.12 71 ILE A C 1
ATOM 531 O O . ILE A 1 71 ? -4.665 9.029 -6.167 1.00 93.12 71 ILE A O 1
ATOM 535 N N . ASN A 1 72 ? -2.803 9.316 -4.940 1.00 93.00 72 ASN A N 1
ATOM 536 C CA . ASN A 1 72 ? -2.180 10.306 -5.812 1.00 93.00 72 ASN A CA 1
ATOM 537 C C . ASN A 1 72 ? -0.830 9.809 -6.339 1.00 93.00 72 ASN A C 1
ATOM 539 O O . ASN A 1 72 ? -0.068 9.177 -5.613 1.00 93.00 72 ASN A O 1
ATOM 543 N N . GLY A 1 73 ? -0.509 10.138 -7.594 1.00 88.69 73 GLY A N 1
ATOM 544 C CA . GLY A 1 73 ? 0.787 9.840 -8.226 1.00 88.69 73 GLY A CA 1
ATOM 545 C C . GLY A 1 73 ? 0.903 8.460 -8.886 1.00 88.69 73 GLY A C 1
ATOM 546 O O . GLY A 1 73 ? 1.853 8.220 -9.629 1.00 88.69 73 GLY A O 1
ATOM 547 N N . VAL A 1 74 ? -0.075 7.573 -8.679 1.00 88.56 74 VAL A N 1
ATOM 548 C CA . VAL A 1 74 ? -0.143 6.249 -9.316 1.00 88.56 74 VAL A CA 1
ATOM 549 C C . VAL A 1 74 ? -1.535 6.025 -9.894 1.00 88.56 74 VAL A C 1
ATOM 551 O O . VAL A 1 74 ? -2.532 6.344 -9.247 1.00 88.56 74 VAL A O 1
ATOM 554 N N . GLU A 1 75 ? -1.581 5.485 -11.109 1.00 88.56 75 GLU A N 1
ATOM 555 C CA . GLU A 1 75 ? -2.813 5.079 -11.786 1.00 88.56 75 GLU A CA 1
ATOM 556 C C . GLU A 1 75 ? -3.263 3.705 -11.272 1.00 88.56 75 GLU A C 1
ATOM 558 O O . GLU A 1 75 ? -2.467 2.766 -11.166 1.00 88.56 75 GLU A O 1
ATOM 563 N N . VAL A 1 76 ? -4.535 3.618 -10.896 1.00 89.50 76 VAL A N 1
ATOM 564 C CA . VAL A 1 76 ? -5.164 2.453 -10.283 1.00 89.50 76 VAL A CA 1
ATOM 565 C C . VAL A 1 76 ? -6.303 1.993 -11.181 1.00 89.50 76 VAL A C 1
ATOM 567 O O . VAL A 1 76 ? -7.393 2.558 -11.184 1.00 89.50 76 VAL A O 1
ATOM 570 N N . ASP A 1 77 ? -6.038 0.924 -11.923 1.00 89.31 77 ASP A N 1
ATOM 571 C CA . ASP A 1 77 ? -7.032 0.259 -12.767 1.00 89.31 77 ASP A CA 1
ATOM 572 C C . ASP A 1 77 ? -7.945 -0.670 -11.957 1.00 89.31 77 ASP A C 1
ATOM 574 O O . ASP A 1 77 ? -7.589 -1.113 -10.863 1.00 89.31 77 ASP A O 1
ATOM 578 N N . GLU A 1 78 ? -9.049 -1.112 -12.564 1.00 86.38 78 GLU A N 1
ATOM 579 C CA . GLU A 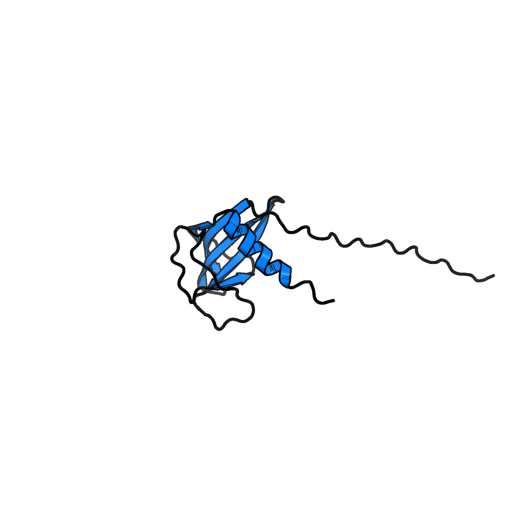1 78 ? -9.987 -2.095 -11.992 1.00 86.38 78 GLU A CA 1
ATOM 580 C C . GLU A 1 78 ? -9.351 -3.452 -11.626 1.00 86.38 78 GLU A C 1
ATOM 582 O O . GLU A 1 78 ? -9.925 -4.238 -10.869 1.00 86.38 78 GLU A O 1
ATOM 587 N N . ASP A 1 79 ? -8.191 -3.770 -12.205 1.00 88.00 79 ASP A N 1
ATOM 588 C CA . ASP A 1 79 ? -7.422 -4.993 -11.944 1.00 88.00 79 ASP A CA 1
ATOM 589 C C . ASP A 1 79 ? -6.359 -4.822 -10.851 1.00 88.00 79 ASP A C 1
ATOM 591 O O . ASP A 1 79 ? -5.688 -5.794 -10.472 1.00 88.00 79 ASP A O 1
ATOM 595 N N . THR A 1 80 ? -6.197 -3.599 -10.350 1.00 89.56 80 THR A N 1
ATOM 596 C CA . THR A 1 80 ? -5.217 -3.258 -9.327 1.00 89.56 80 THR A CA 1
ATOM 597 C C . THR A 1 80 ? -5.708 -3.732 -7.971 1.00 89.56 80 THR A C 1
ATOM 599 O O . THR A 1 80 ? -6.818 -3.451 -7.525 1.00 89.56 80 THR A O 1
ATOM 602 N N . CYS A 1 81 ? -4.857 -4.479 -7.289 1.00 90.69 81 CYS A N 1
ATOM 603 C CA . CYS A 1 81 ? -5.116 -4.985 -5.960 1.00 90.69 81 CYS A CA 1
ATOM 604 C C . CYS A 1 81 ? -3.900 -4.768 -5.067 1.00 90.69 81 CYS A C 1
ATOM 606 O O . CYS A 1 81 ? -2.758 -4.673 -5.527 1.00 90.69 81 CYS A O 1
ATOM 608 N N . PHE A 1 82 ? -4.148 -4.717 -3.768 1.00 90.94 82 PHE A N 1
ATOM 609 C CA . PHE A 1 82 ? -3.129 -4.599 -2.743 1.00 90.94 82 PHE A CA 1
ATOM 610 C C . PHE A 1 82 ? -3.235 -5.758 -1.755 1.00 90.94 82 PHE A C 1
ATOM 612 O O . PHE A 1 82 ? -4.245 -6.454 -1.668 1.00 90.94 82 PHE A O 1
ATOM 619 N N . GLY A 1 83 ? -2.165 -6.023 -1.023 1.00 89.25 83 GLY A N 1
ATOM 620 C CA . GLY A 1 83 ? -2.183 -7.043 0.013 1.00 89.25 83 GLY A CA 1
ATOM 621 C C . GLY A 1 83 ? -0.995 -6.902 0.936 1.00 89.25 83 GLY A C 1
ATOM 622 O O . GLY A 1 83 ? 0.048 -6.379 0.535 1.00 89.25 83 GLY A O 1
ATOM 623 N N . LEU A 1 84 ? -1.164 -7.381 2.168 1.00 88.50 84 LEU A N 1
ATOM 624 C CA . LEU A 1 84 ? -0.113 -7.330 3.171 1.00 88.50 84 LEU A CA 1
ATOM 625 C C . LEU A 1 84 ? 1.157 -7.996 2.636 1.00 88.50 84 LEU A C 1
ATOM 627 O O . LEU A 1 84 ? 1.133 -9.089 2.062 1.00 88.50 84 LEU A O 1
ATOM 631 N N . SER A 1 85 ? 2.270 -7.311 2.830 1.00 86.06 85 SER A N 1
ATOM 632 C CA . SER A 1 85 ? 3.580 -7.732 2.391 1.00 86.06 85 SER A CA 1
ATOM 633 C C . SER A 1 85 ? 4.569 -7.677 3.545 1.00 86.06 85 SER A C 1
ATOM 635 O O . SER A 1 85 ? 4.424 -6.912 4.493 1.00 86.06 85 SER A O 1
ATOM 637 N N . ASN A 1 86 ? 5.634 -8.462 3.417 1.00 81.75 86 ASN A N 1
ATOM 638 C CA . ASN A 1 86 ? 6.824 -8.279 4.231 1.00 81.75 86 ASN A CA 1
ATOM 639 C C . ASN A 1 86 ? 7.472 -6.923 3.924 1.00 81.75 86 ASN A C 1
ATOM 641 O O . ASN A 1 86 ? 7.281 -6.361 2.836 1.00 81.75 86 ASN A O 1
ATOM 645 N N . THR A 1 87 ? 8.295 -6.456 4.862 1.00 84.75 87 THR A N 1
ATOM 646 C CA . THR A 1 87 ? 9.154 -5.282 4.702 1.00 84.75 87 THR A CA 1
ATOM 647 C C . THR A 1 87 ? 9.947 -5.371 3.391 1.00 84.75 87 THR A C 1
ATOM 649 O O . THR A 1 87 ? 10.539 -6.420 3.106 1.00 84.75 87 THR A O 1
ATOM 652 N N . PRO A 1 88 ? 9.968 -4.308 2.568 1.00 86.88 88 PRO A N 1
ATOM 653 C CA . PRO A 1 88 ? 10.717 -4.313 1.319 1.00 86.88 88 PRO A CA 1
ATOM 654 C C . PRO A 1 88 ? 12.216 -4.465 1.573 1.00 86.88 88 PRO A C 1
ATOM 656 O O . PRO A 1 88 ? 12.752 -3.930 2.539 1.00 86.88 88 PRO A O 1
ATOM 659 N N . THR A 1 89 ? 12.922 -5.128 0.656 1.00 87.06 89 THR A N 1
ATOM 660 C CA . THR A 1 89 ? 14.386 -5.266 0.751 1.00 87.06 89 THR A CA 1
ATOM 661 C C . THR A 1 89 ? 15.095 -3.939 0.483 1.00 87.06 89 THR A C 1
ATOM 663 O O . THR A 1 89 ? 16.160 -3.673 1.032 1.00 87.06 89 THR A O 1
ATOM 666 N N . LYS A 1 90 ? 14.518 -3.104 -0.388 1.00 91.88 90 LYS A N 1
ATOM 667 C CA . LYS A 1 90 ? 15.061 -1.793 -0.750 1.00 91.88 90 LYS A CA 1
ATOM 668 C C . LYS A 1 90 ? 13.946 -0.870 -1.221 1.00 91.88 90 LYS A C 1
ATOM 670 O O . LYS A 1 90 ? 13.169 -1.262 -2.088 1.00 91.88 90 LYS A O 1
ATOM 675 N N . ILE A 1 91 ? 13.916 0.353 -0.701 1.00 92.81 91 ILE A N 1
ATOM 676 C CA . ILE A 1 91 ? 13.093 1.449 -1.225 1.00 92.81 91 ILE A CA 1
ATOM 677 C C . ILE A 1 91 ? 13.928 2.203 -2.264 1.00 92.81 91 ILE A C 1
ATOM 679 O O . ILE A 1 91 ? 15.102 2.486 -2.030 1.00 92.81 91 ILE A O 1
ATOM 683 N N . ILE A 1 92 ? 13.350 2.457 -3.437 1.00 93.81 92 ILE A N 1
ATOM 684 C CA . ILE A 1 92 ? 14.043 3.085 -4.570 1.00 93.81 92 ILE A CA 1
ATOM 685 C C . ILE A 1 92 ? 13.684 4.562 -4.645 1.00 93.81 92 ILE A C 1
ATOM 687 O O . ILE A 1 92 ? 14.576 5.404 -4.648 1.00 93.81 92 ILE A O 1
ATOM 691 N N . LYS A 1 93 ? 12.388 4.867 -4.729 1.00 94.50 93 LYS A N 1
ATOM 692 C CA . LYS A 1 93 ? 11.874 6.237 -4.768 1.00 94.50 93 LYS A CA 1
ATOM 693 C C . LYS A 1 93 ? 10.409 6.286 -4.363 1.00 94.50 93 LYS A C 1
ATOM 695 O O . LYS A 1 93 ? 9.684 5.312 -4.571 1.00 94.50 93 LYS A O 1
ATOM 700 N N . GLU A 1 94 ? 9.990 7.429 -3.848 1.00 95.56 94 GLU A N 1
ATOM 701 C CA . GLU A 1 94 ? 8.582 7.784 -3.707 1.00 95.56 94 GLU A CA 1
ATOM 702 C C . GLU A 1 94 ? 7.982 8.094 -5.083 1.00 95.56 94 GLU A C 1
ATOM 704 O O . GLU A 1 94 ? 8.649 8.664 -5.952 1.00 95.56 94 GLU A O 1
ATOM 709 N N . ILE A 1 95 ? 6.751 7.640 -5.305 1.00 95.69 95 ILE A N 1
ATOM 710 C CA . ILE A 1 95 ? 6.007 7.828 -6.556 1.00 95.69 95 ILE A CA 1
ATOM 711 C C . ILE A 1 95 ? 4.585 8.340 -6.329 1.00 95.69 95 ILE A C 1
ATOM 713 O O . ILE A 1 95 ? 3.905 8.651 -7.299 1.00 95.69 95 ILE A O 1
ATOM 717 N N . GLY A 1 96 ? 4.124 8.418 -5.082 1.00 95.56 96 GLY A N 1
ATOM 718 C CA . GLY A 1 96 ? 2.762 8.820 -4.789 1.00 95.56 96 GLY A CA 1
ATOM 719 C C . GLY A 1 96 ? 2.458 8.869 -3.303 1.00 95.56 96 GLY A C 1
ATOM 720 O O . GLY A 1 96 ? 3.284 8.498 -2.468 1.00 95.56 96 GLY A O 1
ATOM 721 N N . THR A 1 97 ? 1.243 9.292 -2.987 1.00 95.50 97 THR A N 1
ATOM 722 C CA . THR A 1 97 ? 0.737 9.418 -1.620 1.00 95.50 97 THR A CA 1
ATOM 723 C C . THR A 1 97 ? -0.646 8.797 -1.497 1.00 95.50 97 THR A C 1
ATOM 725 O O . THR A 1 97 ? -1.359 8.607 -2.486 1.00 95.50 97 THR A O 1
ATOM 728 N N . VAL A 1 98 ? -1.006 8.461 -0.263 1.00 94.81 98 VAL A N 1
ATOM 729 C CA . VAL A 1 98 ? -2.309 7.925 0.119 1.00 94.81 98 VAL A CA 1
ATOM 730 C C . VAL A 1 98 ? -2.892 8.831 1.197 1.00 94.81 98 VAL A C 1
ATOM 732 O O . VAL A 1 98 ? -2.208 9.143 2.175 1.00 94.81 98 VAL A O 1
ATOM 735 N N . SER A 1 99 ? -4.137 9.268 1.007 1.00 92.81 99 SER A N 1
ATOM 736 C CA . SER A 1 99 ? -4.865 10.068 1.993 1.00 92.81 99 SER A CA 1
ATOM 737 C C . SER A 1 99 ? -5.048 9.302 3.304 1.00 92.81 99 SER A C 1
ATOM 739 O O . SER A 1 99 ? -5.011 8.073 3.329 1.00 92.81 99 SER A O 1
ATOM 741 N N . GLU A 1 100 ? -5.270 10.020 4.403 1.00 92.19 100 GLU A N 1
ATOM 742 C CA . GLU A 1 100 ? -5.489 9.413 5.723 1.00 92.19 100 GLU A CA 1
ATOM 743 C C . GLU A 1 100 ? -6.675 8.441 5.719 1.00 92.19 100 GLU A C 1
ATOM 745 O O . GLU A 1 100 ? -6.539 7.301 6.153 1.00 92.19 100 GLU A O 1
ATOM 750 N N . GLU A 1 101 ? -7.804 8.852 5.135 1.00 91.56 101 GLU A N 1
ATOM 751 C CA . GLU A 1 101 ? -9.009 8.023 5.012 1.00 91.56 101 GLU A CA 1
ATOM 752 C C . GLU A 1 101 ? -8.728 6.717 4.257 1.00 91.56 101 GLU A C 1
ATOM 754 O O . GLU A 1 101 ? -9.108 5.634 4.703 1.00 91.56 101 GLU A O 1
ATOM 759 N N . LYS A 1 102 ? -7.997 6.798 3.138 1.00 92.31 102 LYS A N 1
ATOM 760 C CA . LYS A 1 102 ? -7.662 5.618 2.337 1.00 92.31 102 LYS A CA 1
ATOM 761 C C . LYS A 1 102 ? -6.615 4.741 3.016 1.00 92.31 102 LYS A C 1
ATOM 763 O O . LYS A 1 102 ? -6.673 3.517 2.921 1.00 92.31 102 LYS A O 1
ATOM 768 N N . ALA A 1 103 ? -5.660 5.348 3.714 1.00 92.12 103 ALA A N 1
ATOM 769 C CA . ALA A 1 103 ? -4.671 4.628 4.501 1.00 92.12 103 ALA A CA 1
ATOM 770 C C . ALA A 1 103 ? -5.337 3.842 5.640 1.00 92.12 103 ALA A C 1
ATOM 772 O O . ALA A 1 103 ? -4.942 2.703 5.890 1.00 92.12 103 ALA A O 1
ATOM 773 N N . GLN A 1 104 ? -6.376 4.408 6.264 1.00 90.81 104 GLN A N 1
ATOM 774 C CA . GLN A 1 104 ? -7.186 3.714 7.262 1.00 90.81 104 GLN A CA 1
ATOM 775 C C . GLN A 1 104 ? -7.948 2.539 6.641 1.00 90.81 104 GLN A C 1
ATOM 777 O O . GLN A 1 104 ? -7.830 1.426 7.135 1.00 90.81 104 GLN A O 1
ATOM 782 N N . GLU A 1 105 ? -8.629 2.738 5.508 1.00 90.44 105 GLU A N 1
ATOM 783 C CA . GLU A 1 105 ? -9.333 1.657 4.793 1.00 90.44 105 GLU A CA 1
ATOM 784 C C . GLU A 1 105 ? -8.391 0.485 4.445 1.00 90.44 105 GLU A C 1
ATOM 786 O O . GLU A 1 105 ? -8.720 -0.692 4.622 1.00 90.44 105 GLU A O 1
ATOM 791 N N . ILE A 1 106 ? -7.181 0.801 3.975 1.00 90.44 106 ILE A N 1
ATOM 792 C CA . ILE A 1 106 ? -6.142 -0.188 3.667 1.00 90.44 106 ILE A CA 1
ATOM 793 C C . ILE A 1 106 ? -5.703 -0.932 4.931 1.00 90.44 106 ILE A C 1
ATOM 795 O O . ILE A 1 106 ? -5.516 -2.151 4.885 1.00 90.44 106 ILE A O 1
ATOM 799 N N . LEU A 1 107 ? -5.531 -0.226 6.048 1.00 88.44 107 LEU A N 1
ATOM 800 C CA . LEU A 1 107 ? -5.127 -0.818 7.318 1.00 88.44 107 LEU A CA 1
ATOM 801 C C . LEU A 1 107 ? -6.209 -1.758 7.873 1.00 88.44 107 LEU A C 1
ATOM 803 O O . LEU A 1 107 ? -5.908 -2.909 8.200 1.00 88.44 107 LEU A O 1
ATOM 807 N N . ASP A 1 108 ? -7.464 -1.314 7.857 1.00 86.44 108 ASP A N 1
ATOM 808 C CA . ASP A 1 108 ? -8.627 -2.067 8.336 1.00 86.44 108 ASP A CA 1
ATOM 809 C C . ASP A 1 108 ? -8.838 -3.365 7.537 1.00 86.44 108 ASP A C 1
ATOM 811 O O . ASP A 1 108 ? -9.209 -4.399 8.098 1.00 86.44 108 ASP A O 1
ATOM 815 N N . SER A 1 109 ? -8.493 -3.370 6.241 1.00 82.25 109 SER A N 1
ATOM 816 C CA . SER A 1 109 ? -8.598 -4.561 5.378 1.00 82.25 109 SER A CA 1
ATOM 817 C C . SER A 1 109 ? -7.795 -5.779 5.872 1.00 82.25 109 SER A C 1
ATOM 819 O O . SER A 1 109 ? -8.057 -6.918 5.470 1.00 82.25 109 SER A O 1
ATOM 821 N N . VAL A 1 110 ? -6.804 -5.562 6.743 1.00 71.94 110 VAL A N 1
ATOM 822 C CA . VAL A 1 110 ? -5.957 -6.619 7.315 1.00 71.94 110 VAL A CA 1
ATOM 823 C C . VAL A 1 110 ? -6.514 -7.148 8.634 1.00 71.94 110 VAL A C 1
ATOM 825 O O . VAL A 1 110 ? -6.280 -8.315 8.970 1.00 71.94 110 VAL A O 1
ATOM 828 N N . GLU A 1 111 ? -7.250 -6.322 9.378 1.00 62.78 111 GLU A N 1
ATOM 829 C CA . GLU A 1 111 ? -7.753 -6.663 10.713 1.00 62.78 111 GLU A CA 1
ATOM 830 C C . GLU A 1 111 ? -8.905 -7.676 10.668 1.00 62.78 111 GLU A C 1
ATOM 832 O O . GLU A 1 111 ? -9.008 -8.535 11.552 1.00 62.78 111 GLU A O 1
ATOM 837 N N . ASP A 1 112 ? -9.662 -7.716 9.567 1.00 49.41 112 ASP A N 1
ATOM 838 C CA . ASP A 1 112 ? -10.760 -8.668 9.341 1.00 49.41 112 ASP A CA 1
ATOM 839 C C . ASP A 1 112 ? -10.342 -10.158 9.355 1.00 49.41 112 ASP A C 1
ATOM 841 O O . ASP A 1 112 ? -11.186 -11.057 9.379 1.00 49.41 112 ASP A O 1
ATOM 845 N N . LYS A 1 113 ? -9.040 -10.485 9.385 1.00 48.28 113 LYS A N 1
ATOM 846 C CA . LYS A 1 113 ? -8.556 -11.883 9.385 1.00 48.28 113 LYS A CA 1
ATOM 847 C C . LYS A 1 113 ? -8.363 -12.522 10.761 1.00 48.28 113 LYS A C 1
ATOM 849 O O . LYS A 1 113 ? -7.981 -13.693 10.808 1.00 48.28 113 LYS A O 1
ATOM 854 N N . LYS A 1 114 ? -8.641 -11.828 11.871 1.00 43.66 114 LYS A N 1
ATOM 855 C CA . LYS A 1 114 ? -8.496 -12.397 13.231 1.00 43.66 114 LYS A CA 1
ATOM 856 C C . LYS A 1 114 ? -9.799 -12.692 13.981 1.00 43.66 114 LYS A C 1
ATOM 858 O O . LYS A 1 114 ? -9.730 -13.132 15.125 1.00 43.66 114 LYS A O 1
ATOM 863 N N . VAL A 1 115 ? -10.968 -12.566 13.349 1.00 39.03 115 VAL A N 1
ATOM 864 C CA . VAL A 1 115 ? -12.250 -12.981 13.951 1.00 39.03 115 VAL A CA 1
ATOM 865 C C . VAL A 1 115 ? -12.800 -14.223 13.247 1.00 39.03 115 VAL A C 1
ATOM 867 O O . VAL A 1 115 ? -13.775 -14.179 12.505 1.00 39.03 115 VAL A O 1
ATOM 870 N N . LYS A 1 116 ? -12.187 -15.380 13.500 1.00 34.38 116 LYS A N 1
ATOM 871 C CA . LYS A 1 116 ? -12.932 -16.645 13.487 1.00 34.38 116 LYS A CA 1
ATOM 872 C C . LYS A 1 116 ? -12.883 -17.205 14.901 1.00 34.38 116 LYS A C 1
ATOM 874 O O . LYS A 1 116 ? -11.839 -17.686 15.334 1.00 34.38 116 LYS A O 1
ATOM 879 N N . LYS A 1 117 ? -13.996 -16.998 15.611 1.00 35.81 117 LYS A N 1
ATOM 880 C CA . LYS A 1 117 ? -14.344 -17.687 16.857 1.00 35.81 117 LYS A CA 1
ATOM 881 C C . LYS A 1 117 ? -14.324 -19.198 16.659 1.00 35.81 117 LYS A C 1
ATOM 883 O O . LYS A 1 117 ? -14.654 -19.634 15.532 1.00 35.81 117 LYS A O 1
#